Protein AF-A0A534XHM3-F1 (afdb_monomer)

Mean predicte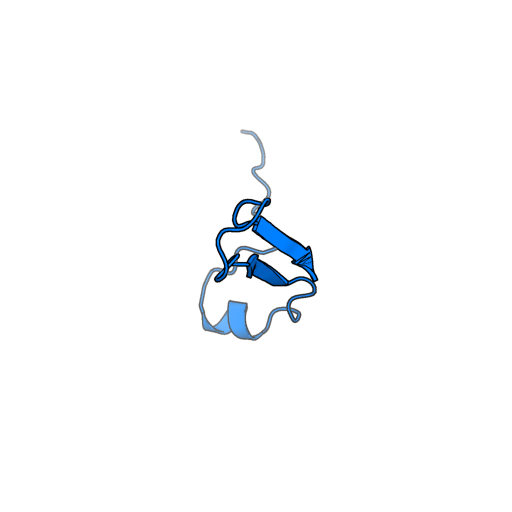d aligned error: 5.64 Å

pLDDT: mean 91.47, std 8.5, range [61.25, 97.81]

Nearest PDB structures (foldseek):
  9c57-assembly1_I  TM=3.364E-01  e=9.329E+00  Homo sapiens

Foldseek 3Di:
DDPPDDDPQDDPDPVVNVVDDDDDKDWDFAQDPVPPDDHIDIDID

Structure (mmCIF, N/CA/C/O backbone):
data_AF-A0A534XHM3-F1
#
_entry.id   AF-A0A534XHM3-F1
#
loop_
_atom_site.group_PDB
_atom_site.id
_atom_site.type_symbol
_atom_site.label_atom_id
_atom_site.label_alt_id
_atom_site.label_comp_id
_atom_site.label_asym_id
_atom_site.label_entity_id
_atom_site.label_seq_id
_atom_site.pdbx_PDB_ins_code
_atom_site.Cartn_x
_atom_site.Cartn_y
_atom_site.Cartn_z
_atom_site.occupancy
_atom_site.B_iso_or_equiv
_atom_site.auth_seq_id
_atom_site.auth_comp_id
_atom_site.auth_asym_id
_atom_site.auth_atom_id
_atom_site.pdbx_PDB_model_num
ATOM 1 N N . MET A 1 1 ? -15.078 28.911 11.150 1.00 61.25 1 MET A N 1
ATOM 2 C CA . MET A 1 1 ? -13.859 28.083 11.013 1.00 61.25 1 MET A CA 1
ATOM 3 C C . MET A 1 1 ? -14.265 26.845 10.234 1.00 61.25 1 MET A C 1
ATOM 5 O O . MET A 1 1 ? -15.251 26.243 10.648 1.00 61.25 1 MET A O 1
ATOM 9 N N . PRO A 1 2 ? -13.644 26.512 9.091 1.00 63.50 2 PRO A N 1
ATOM 10 C CA . PRO A 1 2 ? -14.008 25.290 8.385 1.00 63.50 2 PRO A CA 1
ATOM 11 C C . PRO A 1 2 ? -13.737 24.092 9.303 1.00 63.50 2 PRO A C 1
ATOM 13 O O . PRO A 1 2 ? -12.680 24.013 9.929 1.00 63.50 2 PRO A O 1
ATOM 16 N N . PHE A 1 3 ? -14.721 23.205 9.434 1.00 71.31 3 PHE A N 1
ATOM 17 C CA . PHE A 1 3 ? -14.546 21.916 10.094 1.00 71.31 3 PHE A CA 1
ATOM 18 C C . PHE A 1 3 ? -13.628 21.090 9.188 1.00 71.31 3 PHE A C 1
ATOM 20 O O . PHE A 1 3 ? -14.069 20.574 8.165 1.00 71.31 3 PHE A O 1
ATOM 27 N N . PHE A 1 4 ? -12.337 21.027 9.508 1.00 77.50 4 PHE A N 1
ATOM 28 C CA . PHE A 1 4 ? -11.441 20.078 8.860 1.00 77.50 4 PHE A CA 1
ATOM 29 C C . PHE A 1 4 ? -11.761 18.700 9.424 1.00 77.50 4 PHE A C 1
ATOM 31 O O . PHE A 1 4 ? -11.365 18.367 10.541 1.00 77.50 4 PHE A O 1
ATOM 38 N N . THR A 1 5 ? -12.536 17.920 8.677 1.00 81.94 5 THR A N 1
ATOM 39 C CA . THR A 1 5 ? -12.731 16.506 8.977 1.00 81.94 5 THR A CA 1
ATOM 40 C C . THR A 1 5 ? -11.377 15.807 8.821 1.00 81.94 5 THR A C 1
ATOM 42 O O . THR A 1 5 ? -10.788 15.896 7.741 1.00 81.94 5 THR A O 1
ATOM 45 N N . PRO A 1 6 ? -10.843 15.164 9.874 1.00 83.69 6 PRO A N 1
ATOM 46 C CA . PRO A 1 6 ? -9.572 14.458 9.776 1.00 83.69 6 PRO A CA 1
ATOM 47 C C . PRO A 1 6 ? -9.692 13.277 8.805 1.00 83.69 6 PRO A C 1
ATOM 49 O O . PRO A 1 6 ? -10.758 12.669 8.686 1.00 83.69 6 PRO A O 1
ATOM 52 N N . ASP A 1 7 ? -8.597 12.965 8.111 1.00 89.94 7 ASP A N 1
ATOM 53 C CA . ASP A 1 7 ? -8.526 11.819 7.202 1.00 89.94 7 ASP A CA 1
ATOM 54 C C . ASP A 1 7 ? -8.851 10.519 7.970 1.00 89.94 7 ASP A C 1
ATOM 56 O O . ASP A 1 7 ? -8.231 10.259 9.006 1.00 89.94 7 ASP A O 1
ATOM 60 N N . PRO A 1 8 ? -9.798 9.685 7.495 1.00 89.19 8 PRO A N 1
ATOM 61 C CA . PRO A 1 8 ? -10.193 8.454 8.183 1.00 89.19 8 PRO A CA 1
ATOM 62 C C . PRO A 1 8 ? -9.093 7.379 8.241 1.00 89.19 8 PRO A C 1
ATOM 64 O O . PRO A 1 8 ? -9.232 6.410 8.986 1.00 89.19 8 PRO A O 1
ATOM 67 N N . THR A 1 9 ? -8.021 7.526 7.462 1.00 91.75 9 THR A N 1
ATOM 68 C CA . THR A 1 9 ? -6.840 6.648 7.464 1.00 91.75 9 THR A CA 1
ATOM 69 C C . THR A 1 9 ? -5.721 7.155 8.379 1.00 91.75 9 THR A C 1
ATOM 71 O O . THR A 1 9 ? -4.725 6.461 8.588 1.00 91.75 9 THR A O 1
ATOM 74 N N . PHE A 1 10 ? -5.881 8.339 8.979 1.00 92.75 10 PHE A N 1
ATOM 75 C CA . PHE A 1 10 ? -4.915 8.888 9.923 1.00 92.75 10 PHE A CA 1
ATOM 76 C C . PHE A 1 10 ? -5.206 8.418 11.356 1.00 92.75 10 PHE A C 1
ATOM 78 O O . PHE A 1 10 ? -6.080 8.942 12.049 1.00 92.75 10 PHE A O 1
ATOM 85 N N . TYR A 1 11 ? -4.438 7.436 11.828 1.00 93.75 11 TYR A N 1
ATOM 86 C CA . TYR A 1 11 ? -4.543 6.914 13.193 1.00 93.75 11 TYR A CA 1
ATOM 87 C C . TYR A 1 11 ? -3.568 7.630 14.143 1.00 93.75 11 TYR A C 1
ATOM 89 O O . TYR A 1 11 ? -2.385 7.751 13.828 1.00 93.75 11 TYR A O 1
ATOM 97 N N . PRO A 1 12 ? -3.998 8.047 15.34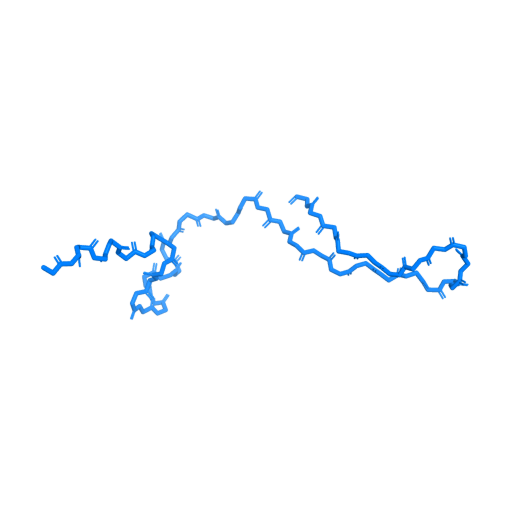9 1.00 94.25 12 PRO A N 1
ATOM 98 C CA . PRO A 1 12 ? -3.174 8.876 16.234 1.00 94.25 12 PRO A CA 1
ATOM 99 C C . PRO A 1 12 ? -2.092 8.093 16.996 1.00 94.25 12 PRO A C 1
ATOM 101 O O . PRO A 1 12 ? -1.331 8.673 17.765 1.00 94.25 12 PRO A O 1
ATOM 104 N N . SER A 1 13 ? -2.025 6.768 16.834 1.00 96.50 13 SER A N 1
ATOM 105 C CA . SER A 1 13 ? -0.967 5.938 17.413 1.00 96.50 13 SER A CA 1
ATOM 106 C C . SER A 1 13 ? -0.755 4.656 16.611 1.00 96.50 13 SER A C 1
ATOM 108 O O . SER A 1 13 ? -1.682 4.156 15.971 1.00 96.50 13 SER A O 1
ATOM 110 N N . ALA A 1 14 ? 0.440 4.070 16.728 1.00 97.19 14 ALA A N 1
ATOM 111 C CA . ALA A 1 14 ? 0.764 2.785 16.106 1.00 97.19 14 ALA A CA 1
ATOM 112 C C . ALA A 1 14 ? -0.194 1.665 16.547 1.00 97.19 14 ALA A C 1
ATOM 114 O O . ALA A 1 14 ? -0.651 0.879 15.723 1.00 97.19 14 ALA A O 1
ATOM 115 N N . ARG A 1 15 ? -0.570 1.630 17.835 1.00 97.81 15 ARG A N 1
ATOM 116 C CA . ARG A 1 15 ? -1.512 0.630 18.365 1.00 97.81 15 ARG A CA 1
ATOM 117 C C . ARG A 1 15 ? -2.869 0.687 17.659 1.00 97.81 15 ARG A C 1
ATOM 119 O O . ARG A 1 15 ? -3.447 -0.363 17.408 1.00 97.81 15 ARG A O 1
ATOM 126 N N . LEU A 1 16 ? -3.369 1.886 17.360 1.00 97.00 16 LEU A N 1
ATOM 127 C CA . LEU A 1 16 ? -4.641 2.056 16.653 1.00 97.00 16 LEU 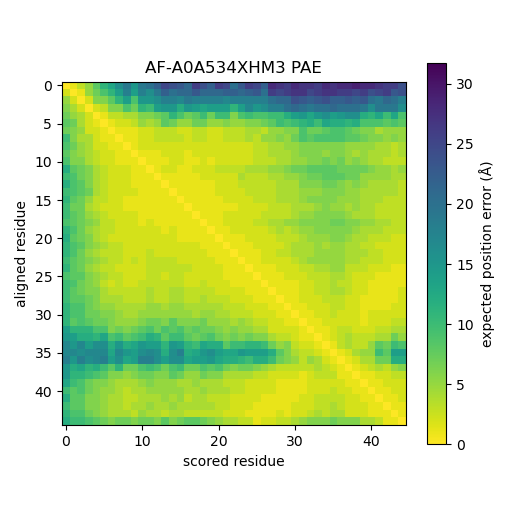A CA 1
ATOM 128 C C . LEU A 1 16 ? -4.506 1.742 15.160 1.00 97.00 16 LEU A C 1
ATOM 130 O O . LEU A 1 16 ? -5.391 1.097 14.611 1.00 97.00 16 LEU A O 1
ATOM 134 N N . ALA A 1 17 ? -3.383 2.103 14.530 1.00 96.88 17 ALA A N 1
ATOM 135 C CA . ALA A 1 17 ? -3.110 1.741 13.137 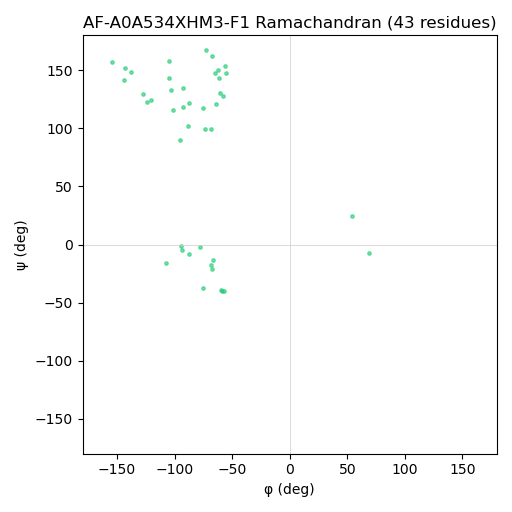1.00 96.88 17 ALA A CA 1
ATOM 136 C C . ALA A 1 17 ? -3.082 0.217 12.927 1.00 96.88 17 ALA A C 1
ATOM 138 O O . ALA A 1 17 ? -3.627 -0.287 11.956 1.00 96.88 17 ALA A O 1
ATOM 139 N N . MET A 1 18 ? -2.523 -0.539 13.875 1.00 97.38 18 MET A N 1
ATOM 140 C CA . MET A 1 18 ? -2.497 -2.008 13.811 1.00 97.38 18 MET A CA 1
ATOM 141 C C . MET A 1 18 ? -3.879 -2.666 13.958 1.00 97.3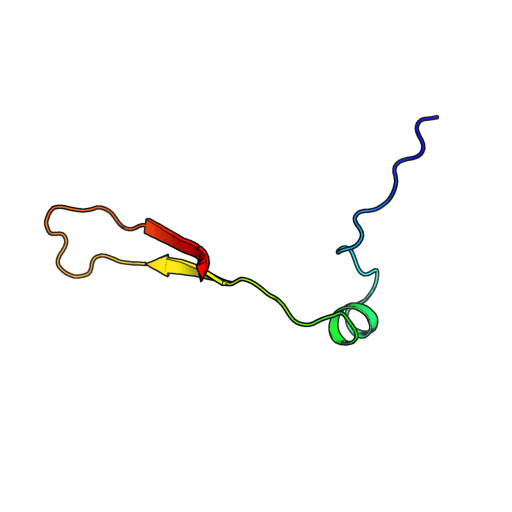8 18 MET A C 1
ATOM 143 O O . MET A 1 18 ? -4.027 -3.841 13.639 1.00 97.38 18 MET A O 1
ATOM 147 N N . GLN A 1 19 ? -4.876 -1.945 14.477 1.00 97.00 19 GLN A N 1
ATOM 148 C CA . GLN A 1 19 ? -6.258 -2.421 14.618 1.00 97.00 19 GLN A CA 1
ATOM 149 C C . GLN A 1 19 ? -7.143 -2.004 13.433 1.00 97.00 19 GLN A C 1
ATOM 151 O O . GLN A 1 19 ? -8.331 -2.329 13.410 1.00 97.00 19 GLN A O 1
ATOM 156 N N . ALA A 1 20 ? -6.584 -1.262 12.475 1.00 95.44 20 ALA A N 1
ATOM 157 C CA . ALA A 1 20 ? -7.286 -0.796 11.294 1.00 95.44 20 ALA A CA 1
ATOM 158 C C . ALA A 1 20 ? -7.671 -1.953 10.351 1.00 95.44 20 ALA A C 1
ATOM 160 O O . ALA A 1 20 ? -7.103 -3.047 10.431 1.00 95.44 20 ALA A O 1
ATOM 161 N N . PRO A 1 21 ? -8.619 -1.722 9.426 1.00 96.44 21 PRO A N 1
ATOM 162 C CA . PRO A 1 21 ? -8.877 -2.654 8.336 1.00 96.44 21 PRO A CA 1
ATOM 163 C C . PRO A 1 21 ? -7.608 -2.940 7.525 1.00 96.44 21 PRO A C 1
ATOM 165 O O . PRO A 1 21 ? -6.768 -2.060 7.342 1.00 96.44 21 PRO A O 1
ATOM 168 N N . ALA A 1 22 ? -7.501 -4.158 6.996 1.00 96.19 22 ALA A N 1
ATOM 169 C CA . ALA A 1 22 ? -6.396 -4.531 6.122 1.00 96.19 22 ALA A CA 1
ATOM 170 C C . ALA A 1 22 ? -6.372 -3.684 4.836 1.00 96.19 22 ALA A C 1
ATOM 172 O O . ALA A 1 22 ? -7.416 -3.260 4.324 1.00 96.19 22 ALA A O 1
ATOM 173 N N . GLU A 1 23 ? -5.169 -3.474 4.299 1.00 96.19 23 GLU A N 1
ATOM 174 C CA . GLU A 1 23 ? -4.977 -2.805 3.014 1.00 96.19 23 GLU A CA 1
ATOM 175 C C . GLU A 1 23 ? -5.651 -3.589 1.882 1.00 96.19 23 GLU A C 1
ATOM 177 O O . GLU A 1 23 ? -5.693 -4.820 1.881 1.00 96.19 23 GLU A O 1
ATOM 182 N N . ARG A 1 24 ? -6.211 -2.855 0.916 1.00 95.94 24 ARG A N 1
ATOM 183 C CA . ARG A 1 24 ? -6.961 -3.426 -0.217 1.00 95.94 24 ARG A CA 1
ATOM 184 C C . ARG A 1 24 ? -6.223 -3.346 -1.545 1.00 95.94 24 ARG A C 1
ATOM 186 O O . ARG A 1 24 ? -6.665 -3.973 -2.496 1.00 95.94 24 ARG A O 1
ATOM 193 N N . LEU A 1 25 ? -5.183 -2.522 -1.609 1.00 97.00 25 LEU A N 1
ATOM 194 C CA . LEU A 1 25 ? -4.390 -2.264 -2.801 1.00 97.00 25 LEU A CA 1
ATOM 195 C C . LEU A 1 25 ? -2.922 -2.236 -2.402 1.00 97.00 25 LEU A C 1
ATOM 197 O O . LEU A 1 25 ? -2.605 -1.761 -1.311 1.00 97.00 25 LEU A O 1
ATOM 201 N N . ALA A 1 26 ? -2.045 -2.655 -3.306 1.00 97.44 26 ALA A N 1
ATOM 202 C CA . ALA A 1 26 ? -0.607 -2.478 -3.160 1.00 97.44 26 ALA A CA 1
ATOM 203 C C . ALA A 1 26 ? -0.044 -1.663 -4.328 1.00 97.44 26 ALA A C 1
ATOM 205 O O . ALA A 1 26 ? -0.195 -2.031 -5.493 1.00 97.44 26 ALA A O 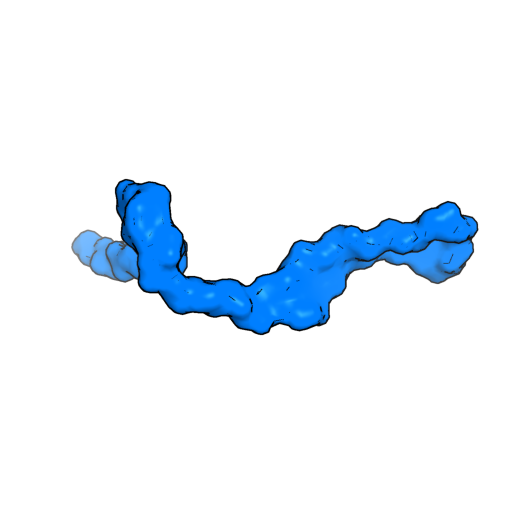1
ATOM 206 N N . PHE A 1 27 ? 0.637 -0.561 -4.009 1.00 97.00 27 PHE A N 1
ATOM 207 C CA . PHE A 1 27 ? 1.393 0.225 -4.982 1.00 97.00 27 PHE A CA 1
ATOM 208 C C . PHE A 1 27 ? 2.810 -0.339 -5.097 1.00 97.00 27 PHE A C 1
ATOM 210 O O . PHE A 1 27 ? 3.540 -0.413 -4.110 1.00 97.00 27 PHE A O 1
ATOM 217 N N . LEU A 1 28 ? 3.200 -0.740 -6.303 1.00 97.00 28 LEU A N 1
ATOM 218 C CA . LEU A 1 28 ? 4.433 -1.478 -6.561 1.00 97.00 28 LEU A CA 1
ATOM 219 C C . LEU A 1 28 ? 5.281 -0.744 -7.592 1.00 97.00 28 LEU A C 1
ATOM 221 O O . LEU A 1 28 ? 4.837 -0.524 -8.718 1.00 97.00 28 LEU A O 1
ATOM 225 N N . ALA A 1 29 ? 6.520 -0.411 -7.237 1.00 96.56 29 ALA A N 1
ATOM 226 C CA . ALA A 1 29 ? 7.510 -0.012 -8.227 1.00 96.56 29 ALA A CA 1
ATOM 227 C C . ALA A 1 29 ? 7.991 -1.263 -8.974 1.00 96.56 29 ALA A C 1
ATOM 229 O O . ALA A 1 29 ? 8.556 -2.182 -8.383 1.00 96.56 29 ALA A O 1
ATOM 230 N N . THR A 1 30 ? 7.745 -1.299 -10.276 1.00 95.06 30 THR A N 1
ATOM 231 C CA . THR A 1 30 ? 8.198 -2.356 -11.177 1.00 95.06 30 THR A CA 1
ATOM 232 C C . THR A 1 30 ? 9.381 -1.853 -11.978 1.00 95.06 30 THR A C 1
ATOM 234 O O . THR A 1 30 ? 9.360 -0.739 -12.502 1.00 95.06 30 THR A O 1
ATOM 237 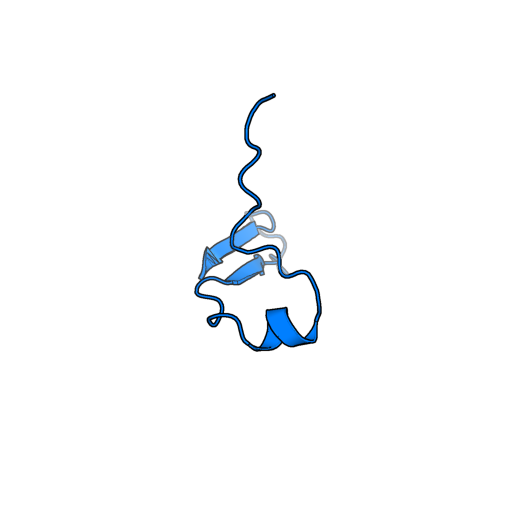N N . LEU A 1 31 ? 10.418 -2.681 -12.049 1.00 94.88 31 LEU A N 1
ATOM 238 C CA . LEU A 1 31 ? 11.640 -2.366 -12.771 1.00 94.88 31 LEU A CA 1
ATOM 239 C C . LEU A 1 31 ? 11.677 -3.161 -14.073 1.00 94.88 31 LEU A C 1
ATOM 241 O O . LEU A 1 31 ? 11.268 -4.324 -14.101 1.00 94.88 31 LEU A O 1
ATOM 245 N N . ASN A 1 32 ? 12.193 -2.551 -15.134 1.00 94.56 32 ASN A N 1
ATOM 246 C CA . ASN A 1 32 ? 12.520 -3.218 -16.381 1.00 94.56 32 ASN A CA 1
ATOM 247 C C . ASN A 1 32 ? 14.009 -3.609 -16.383 1.00 94.56 32 ASN A C 1
ATOM 249 O O . ASN A 1 32 ? 14.848 -2.836 -16.853 1.00 94.56 32 ASN A O 1
ATOM 253 N N . PRO A 1 33 ? 14.378 -4.812 -15.903 1.00 92.69 33 PRO A N 1
ATOM 254 C CA . PRO A 1 33 ? 15.782 -5.187 -15.745 1.00 92.69 33 PRO A CA 1
ATOM 255 C C . PRO A 1 33 ? 16.516 -5.349 -17.080 1.00 92.69 33 PRO A C 1
ATOM 257 O O . PRO A 1 33 ? 17.741 -5.287 -17.114 1.00 92.69 33 PRO A O 1
ATOM 260 N N . THR A 1 34 ? 15.795 -5.573 -18.182 1.00 93.31 34 THR A N 1
ATOM 261 C CA . THR A 1 34 ? 16.402 -5.726 -19.510 1.00 93.31 34 THR A CA 1
ATOM 262 C C . THR A 1 34 ? 16.584 -4.390 -20.224 1.00 93.31 34 THR A C 1
ATOM 264 O O . THR A 1 34 ? 17.221 -4.362 -21.275 1.00 93.31 34 THR A O 1
ATOM 267 N N . LEU A 1 35 ? 16.048 -3.294 -19.666 1.00 84.69 35 LEU A N 1
ATOM 268 C CA . LEU A 1 35 ? 16.116 -1.930 -20.205 1.00 84.69 35 LEU A CA 1
ATOM 269 C C . LEU A 1 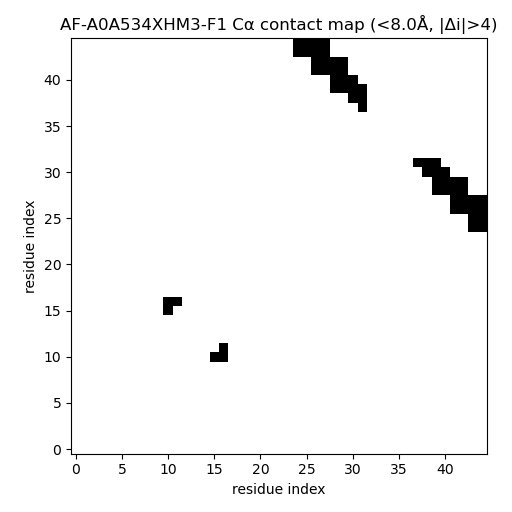35 ? 15.607 -1.808 -21.654 1.00 84.69 35 LEU A C 1
ATOM 271 O O . LEU A 1 35 ? 15.986 -0.899 -22.391 1.00 84.69 35 LEU A O 1
ATOM 275 N N . GLN A 1 36 ? 14.740 -2.726 -22.087 1.00 86.25 36 GLN A N 1
ATOM 276 C CA . GLN A 1 36 ? 14.257 -2.782 -23.464 1.00 86.25 36 GLN A CA 1
ATOM 277 C C . GLN A 1 36 ? 12.859 -2.186 -23.597 1.00 86.25 36 GLN A C 1
ATOM 279 O O . GLN A 1 36 ? 11.884 -2.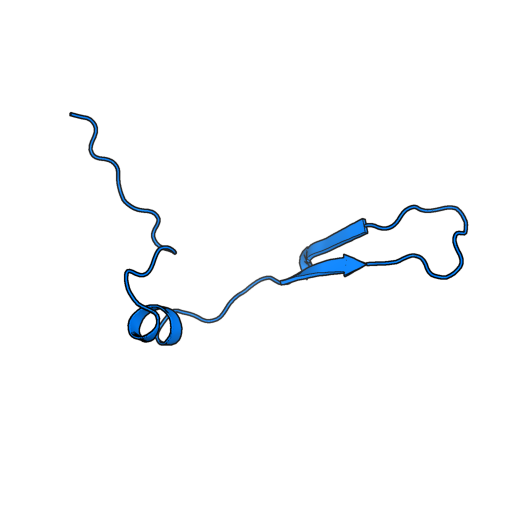714 -23.064 1.00 86.25 36 GLN A O 1
ATOM 284 N N . GLY A 1 37 ? 12.768 -1.092 -24.356 1.00 83.75 37 GLY A N 1
ATOM 285 C CA . GLY A 1 37 ? 11.535 -0.589 -24.972 1.00 83.75 37 GLY A CA 1
ATOM 286 C C . GLY A 1 37 ? 10.466 -0.017 -24.037 1.00 83.75 37 GLY A C 1
ATOM 287 O O . GLY A 1 37 ? 9.485 0.533 -24.535 1.00 83.75 37 GLY A O 1
ATOM 288 N N . ARG A 1 38 ? 10.620 -0.130 -22.712 1.00 88.81 38 ARG A N 1
ATOM 289 C CA . ARG A 1 38 ? 9.687 0.421 -21.717 1.00 88.81 38 ARG A CA 1
ATOM 290 C C . ARG A 1 38 ? 10.427 0.935 -20.479 1.00 88.81 38 ARG A C 1
ATOM 292 O O . ARG A 1 38 ? 11.387 0.288 -20.064 1.00 88.81 38 ARG A O 1
ATOM 299 N N . PRO A 1 39 ? 10.002 2.065 -19.894 1.00 93.56 39 PRO A N 1
ATOM 300 C CA . PRO A 1 39 ? 10.527 2.523 -18.615 1.00 93.56 39 PRO A CA 1
ATOM 301 C C . PRO A 1 39 ? 10.015 1.652 -17.460 1.00 93.56 39 PRO A C 1
ATOM 303 O O . PRO A 1 39 ? 9.057 0.890 -17.618 1.00 93.56 39 PRO A O 1
ATOM 306 N N . ASP A 1 40 ? 10.636 1.823 -16.297 1.00 95.88 40 ASP A N 1
ATOM 307 C CA . ASP A 1 40 ? 10.086 1.384 -15.015 1.00 95.88 40 ASP A CA 1
ATOM 308 C C . ASP A 1 40 ? 8.698 2.009 -14.786 1.00 95.88 40 ASP A C 1
ATOM 310 O O . ASP A 1 40 ? 8.382 3.077 -15.322 1.00 95.88 40 ASP A O 1
ATOM 314 N N . ALA A 1 41 ? 7.855 1.349 -13.993 1.00 95.00 41 ALA A N 1
ATOM 315 C CA . ALA A 1 41 ? 6.464 1.761 -13.815 1.00 95.00 41 ALA A CA 1
ATOM 316 C C . ALA A 1 41 ? 5.960 1.565 -12.383 1.00 95.00 41 ALA A C 1
ATOM 318 O O . ALA A 1 41 ? 6.395 0.660 -11.675 1.00 95.00 41 ALA A O 1
ATOM 319 N N . LEU A 1 42 ? 4.987 2.384 -11.977 1.00 96.88 42 LEU A N 1
ATOM 320 C CA . LEU A 1 42 ? 4.213 2.175 -10.755 1.00 96.88 42 LEU A CA 1
ATOM 321 C C . LEU A 1 42 ? 2.945 1.386 -11.100 1.00 96.88 42 LEU A C 1
ATOM 323 O O . LEU A 1 42 ? 2.113 1.847 -11.881 1.00 96.88 42 LEU A O 1
ATOM 327 N N . CYS A 1 43 ? 2.805 0.201 -10.520 1.00 96.12 43 CYS A N 1
ATOM 328 C CA . CYS A 1 43 ? 1.645 -0.666 -10.678 1.00 96.12 43 CYS A CA 1
ATOM 329 C C . CYS A 1 43 ? 0.767 -0.636 -9.424 1.00 96.12 43 CYS A C 1
ATOM 331 O O . CYS A 1 43 ? 1.237 -0.316 -8.333 1.00 96.12 43 CYS A O 1
ATOM 333 N N . VAL A 1 44 ? -0.504 -1.000 -9.594 1.00 96.94 44 VAL A N 1
ATOM 334 C CA . VAL A 1 44 ? -1.472 -1.191 -8.508 1.00 96.94 44 VAL A CA 1
ATOM 335 C C . VAL A 1 44 ? -2.089 -2.573 -8.677 1.00 96.94 44 VAL A C 1
ATOM 337 O O . VAL A 1 44 ? -2.518 -2.903 -9.785 1.00 96.94 44 VAL A O 1
ATOM 340 N N . VAL A 1 45 ? -2.106 -3.368 -7.607 1.00 91.81 45 VAL A N 1
ATOM 341 C CA . VAL A 1 45 ? -2.747 -4.695 -7.541 1.00 91.81 45 VAL A CA 1
ATOM 342 C C . VAL A 1 45 ? -3.707 -4.785 -6.372 1.00 91.81 45 VAL A C 1
ATOM 344 O O . VAL A 1 45 ? -3.476 -4.056 -5.378 1.00 91.81 45 VAL A O 1
#

Sequence (45 aa):
MPFFTPDPTFYPSARLAMQAPAERLAFLATLNPTLQGRPDALCVV

Radius of gyration: 17.85 Å; Cα contacts (8 Å, |Δi|>4): 29; chains: 1; bounding box: 31×34×43 Å

Solvent-accessible surface area (backbone atoms only — not comparable to full-atom values): 3235 Å² total; per-residue (Å²): 129,86,82,77,76,74,63,93,86,68,55,99,40,71,76,55,51,75,70,48,82,80,85,87,66,48,82,39,84,43,78,49,92,82,68,66,98,53,77,62,46,81,46,78,88

Secondary structure (DSSP, 8-state):
----PPPTT--SSHHHHTTSPPP---EEEE--TT--SS--EEEE-